Protein AF-X1PPW9-F1 (afdb_monomer)

Sequence (163 aa):
AEAIDIPLLQKETTWDGYEQEFKDAVKSLIPDGVTGMVFGDIYLQEHKDWVERVCRELGIEAIEPLWGQDPERVLLEFIDAGFEATIVSAKSELFDNKWMGQKLDREFLSHLKDNNIDLCGENGEYHTFVTNGPMFQKKIKITKSQPITRDDHWFLDTLEYSL

Organism: NCBI:txid412755

Solvent-accessible surface area (backbone atoms only — not comparable to full-atom values): 9442 Å² total; per-residue (Å²): 81,80,41,53,76,44,92,78,90,85,81,90,76,49,87,95,42,36,70,61,52,50,50,52,56,54,57,70,42,38,87,79,67,56,56,60,47,80,49,83,53,40,77,60,60,72,58,50,60,48,50,46,50,52,24,54,78,70,73,30,44,64,43,53,87,40,52,78,52,59,50,67,57,54,52,47,50,44,43,74,64,51,40,39,30,28,28,35,33,30,30,46,90,82,42,66,73,83,48,49,70,34,61,63,42,74,67,50,51,50,52,26,61,78,66,74,43,69,74,76,21,88,86,62,52,38,42,69,45,80,33,39,32,79,74,44,82,38,54,52,40,80,76,37,69,46,80,45,77,56,94,69,22,35,32,40,45,76,77,38,69,46,109

Structure (mmCIF, N/CA/C/O backbone):
data_AF-X1PPW9-F1
#
_entry.id   AF-X1PPW9-F1
#
loop_
_atom_site.group_PDB
_atom_site.id
_atom_site.type_symbol
_atom_site.label_atom_id
_atom_site.label_alt_id
_atom_site.label_comp_id
_atom_site.label_asym_id
_atom_site.lab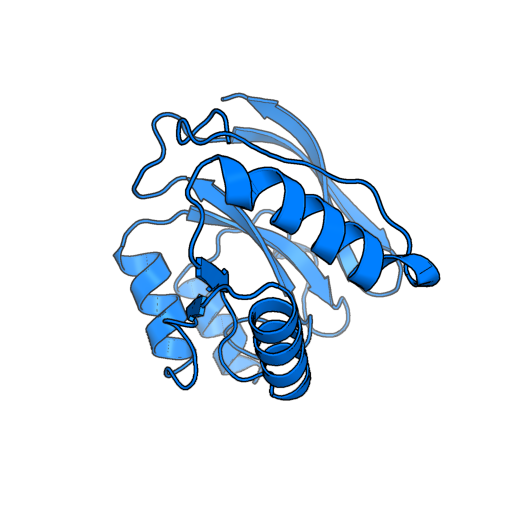el_entity_id
_atom_site.label_seq_id
_atom_site.pdbx_PDB_ins_code
_atom_site.Cartn_x
_atom_site.Cartn_y
_atom_site.Cartn_z
_atom_site.occupancy
_atom_site.B_iso_or_equiv
_atom_site.auth_seq_id
_atom_site.auth_comp_id
_atom_site.auth_asym_id
_atom_site.auth_atom_id
_atom_site.pdbx_PDB_model_num
ATOM 1 N N . ALA A 1 1 ? -7.153 10.670 0.049 1.00 93.81 1 ALA A N 1
ATOM 2 C CA . ALA A 1 1 ? -8.161 11.246 0.959 1.00 93.81 1 ALA A CA 1
ATOM 3 C C . ALA A 1 1 ? -9.120 12.152 0.197 1.00 93.81 1 ALA A C 1
ATOM 5 O O . ALA A 1 1 ? -10.200 11.681 -0.120 1.00 93.81 1 ALA A O 1
ATOM 6 N N . GLU A 1 2 ? -8.713 13.362 -0.222 1.00 96.12 2 GLU A N 1
ATOM 7 C CA . GLU A 1 2 ? -9.587 14.290 -0.976 1.00 96.12 2 GLU A CA 1
ATOM 8 C C . GLU A 1 2 ? -10.220 13.644 -2.220 1.00 96.12 2 GLU A C 1
ATOM 10 O O . GLU A 1 2 ? -11.424 13.733 -2.424 1.00 96.12 2 GLU A O 1
ATOM 15 N N . ALA A 1 3 ? -9.427 12.921 -3.018 1.00 97.06 3 ALA A N 1
ATOM 16 C CA . ALA A 1 3 ? -9.899 12.277 -4.244 1.00 97.06 3 ALA A CA 1
ATOM 17 C C . ALA A 1 3 ? -11.008 11.226 -4.041 1.00 97.06 3 ALA A C 1
ATOM 19 O O . ALA A 1 3 ? -11.697 10.911 -5.004 1.00 97.06 3 ALA A O 1
ATOM 20 N N . ILE A 1 4 ? -11.179 10.685 -2.831 1.00 96.62 4 ILE A N 1
ATOM 21 C CA . ILE A 1 4 ? -12.187 9.660 -2.500 1.00 96.62 4 ILE A CA 1
ATOM 22 C C . ILE A 1 4 ? -13.198 10.146 -1.451 1.00 96.62 4 ILE A C 1
ATOM 24 O O . ILE A 1 4 ? -14.046 9.370 -1.035 1.00 96.62 4 ILE A O 1
ATOM 28 N N . ASP A 1 5 ? -13.097 11.410 -1.024 1.00 96.25 5 ASP A N 1
ATOM 29 C CA . ASP A 1 5 ? -13.949 12.029 0.001 1.00 96.25 5 ASP A CA 1
ATOM 30 C C . ASP A 1 5 ? -14.011 11.253 1.334 1.00 96.25 5 ASP A C 1
ATOM 32 O O . ASP A 1 5 ? -15.061 11.098 1.953 1.00 96.25 5 ASP A O 1
ATOM 36 N N . ILE A 1 6 ? -12.859 10.741 1.785 1.00 95.31 6 ILE A N 1
ATOM 37 C CA . ILE A 1 6 ? -12.723 10.065 3.086 1.00 95.31 6 ILE A CA 1
ATOM 38 C C . ILE A 1 6 ? -11.767 10.871 3.981 1.00 95.31 6 ILE A C 1
ATOM 40 O O . ILE A 1 6 ? -10.672 11.223 3.515 1.00 95.31 6 ILE A O 1
ATOM 44 N N . PRO A 1 7 ? -12.139 11.152 5.250 1.00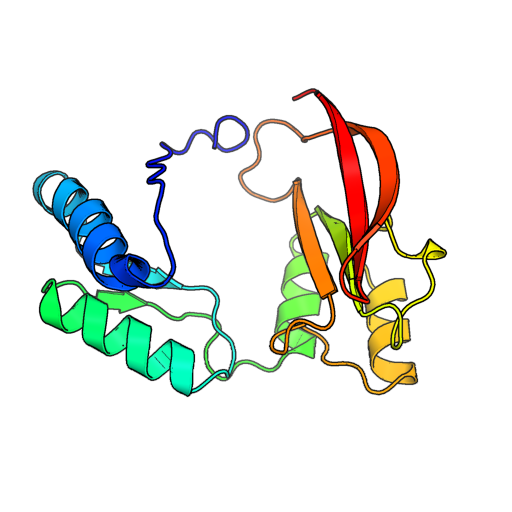 95.31 7 PRO A N 1
ATOM 45 C CA . PRO A 1 7 ? -11.269 11.822 6.212 1.00 95.31 7 PRO A CA 1
ATOM 46 C C . PRO A 1 7 ? -9.918 11.120 6.378 1.00 95.31 7 PRO A C 1
ATOM 48 O O . PRO A 1 7 ? -9.836 9.894 6.402 1.00 95.31 7 PRO A O 1
ATOM 51 N N . LEU A 1 8 ? -8.854 11.911 6.525 1.00 95.81 8 LEU A N 1
ATOM 52 C CA . LEU A 1 8 ? -7.505 11.415 6.784 1.00 95.81 8 LEU A CA 1
ATOM 53 C C . LEU A 1 8 ? -7.070 11.814 8.188 1.00 95.81 8 LEU A C 1
ATOM 55 O O . LEU A 1 8 ? -6.935 13.002 8.479 1.00 95.81 8 LEU A O 1
ATOM 59 N N . LEU A 1 9 ? -6.785 10.818 9.022 1.00 95.38 9 LEU A N 1
ATOM 60 C CA . LEU A 1 9 ? -5.992 11.003 10.228 1.00 95.38 9 LEU A CA 1
ATOM 61 C C . LEU A 1 9 ? -4.542 10.650 9.895 1.00 95.38 9 LEU A C 1
ATOM 63 O O . LEU A 1 9 ? -4.245 9.507 9.559 1.00 95.38 9 LEU A O 1
ATOM 67 N N . GLN A 1 10 ? -3.646 11.631 9.981 1.00 95.31 10 GLN A N 1
ATOM 68 C CA . GLN A 1 10 ? -2.215 11.416 9.794 1.00 95.31 10 GLN A CA 1
ATOM 69 C C . GLN A 1 10 ? -1.482 11.657 11.109 1.00 95.31 10 GLN A C 1
ATOM 71 O O . GLN A 1 10 ? -1.728 12.646 11.801 1.00 95.31 10 GLN A O 1
ATOM 76 N N . LYS A 1 11 ? -0.572 10.742 11.440 1.00 92.69 11 LYS A N 1
ATOM 77 C CA . LYS A 1 11 ? 0.218 10.778 12.662 1.00 92.69 11 LYS A CA 1
ATOM 78 C C . LYS A 1 11 ? 1.681 10.515 12.323 1.00 92.69 11 LYS A C 1
ATOM 80 O O . LYS A 1 11 ? 2.007 9.488 11.736 1.00 92.69 11 LYS A O 1
ATOM 85 N N . GLU A 1 12 ? 2.547 11.457 12.672 1.00 93.06 12 GLU A N 1
ATOM 86 C CA . GLU A 1 12 ? 3.996 11.282 12.561 1.00 93.06 12 GLU A CA 1
ATOM 87 C C . GLU A 1 12 ? 4.505 10.387 13.693 1.00 93.06 12 GLU A C 1
ATOM 89 O O . GLU A 1 12 ? 4.006 10.452 14.818 1.00 93.06 12 GLU A O 1
ATOM 94 N N . THR A 1 13 ? 5.494 9.544 13.396 1.00 94.38 13 THR A N 1
ATOM 95 C CA . THR A 1 13 ? 6.063 8.602 14.362 1.00 94.38 13 THR A CA 1
ATOM 96 C C . THR A 1 13 ? 7.516 8.257 14.022 1.00 94.38 13 THR A C 1
ATOM 98 O O . THR A 1 13 ? 8.026 8.619 12.961 1.00 94.38 13 THR A O 1
ATOM 101 N N . THR A 1 14 ? 8.191 7.570 14.938 1.00 93.25 14 THR A N 1
ATOM 102 C CA . THR A 1 14 ? 9.547 7.027 14.789 1.00 93.25 14 THR A CA 1
ATOM 103 C C . THR A 1 14 ? 9.520 5.517 15.008 1.00 93.25 14 THR A C 1
ATOM 105 O O . THR A 1 14 ? 8.540 4.981 15.518 1.00 93.25 14 THR A O 1
ATOM 108 N N . TRP A 1 15 ? 10.605 4.816 14.674 1.00 89.25 15 TRP A N 1
ATOM 109 C CA . TRP A 1 15 ? 10.689 3.368 14.896 1.00 89.25 15 TRP A CA 1
ATOM 110 C C . TRP A 1 15 ? 10.475 2.969 16.361 1.00 89.25 15 TRP A C 1
ATOM 112 O O . TRP A 1 15 ? 9.696 2.062 16.635 1.00 89.25 15 TRP A O 1
ATOM 122 N N . ASP A 1 16 ? 11.085 3.696 17.300 1.00 91.56 16 ASP A N 1
ATOM 123 C CA . ASP A 1 16 ? 10.967 3.402 18.734 1.00 91.56 16 ASP A CA 1
ATOM 124 C C . ASP A 1 16 ? 9.557 3.680 19.291 1.00 91.56 16 ASP A C 1
ATOM 126 O O . ASP A 1 16 ? 9.155 3.089 20.292 1.00 91.56 16 ASP A O 1
ATOM 130 N N . GLY A 1 17 ? 8.801 4.584 18.655 1.00 92.62 17 GLY A N 1
ATOM 131 C CA . GLY A 1 17 ? 7.461 5.002 19.082 1.00 92.62 17 GLY A CA 1
ATOM 132 C C . GLY A 1 17 ? 6.310 4.418 18.261 1.00 92.62 17 GLY A C 1
ATOM 133 O O . GLY A 1 17 ? 5.152 4.657 18.606 1.00 92.62 17 GLY A O 1
ATOM 134 N N . TYR A 1 18 ? 6.600 3.664 17.194 1.00 94.88 18 TYR A N 1
ATOM 135 C CA . TYR A 1 18 ? 5.634 3.307 16.150 1.00 94.88 18 TYR A CA 1
ATOM 136 C C . TYR A 1 18 ? 4.335 2.726 16.708 1.00 94.88 18 TYR A C 1
ATOM 138 O O . TYR A 1 18 ? 3.262 3.285 16.490 1.00 94.88 18 TYR A O 1
ATOM 146 N N . GLU A 1 19 ? 4.428 1.641 17.478 1.00 96.12 19 GLU A N 1
ATOM 147 C CA . GLU A 1 19 ? 3.245 0.941 17.982 1.00 96.12 19 GLU A CA 1
ATOM 148 C C . GLU A 1 19 ? 2.424 1.793 18.958 1.00 96.12 19 GLU A C 1
ATOM 150 O O . GLU A 1 19 ? 1.193 1.743 18.937 1.00 96.12 19 GLU A O 1
ATOM 155 N N . GLN A 1 20 ? 3.082 2.581 19.810 1.00 95.88 20 GLN A N 1
ATOM 156 C CA . GLN A 1 20 ? 2.388 3.425 20.779 1.00 95.88 20 GLN A CA 1
ATOM 157 C C . GLN A 1 20 ? 1.636 4.560 20.073 1.00 95.88 20 GLN A C 1
ATOM 159 O O . GLN A 1 20 ? 0.445 4.744 20.315 1.00 95.88 20 GLN A O 1
ATOM 164 N N . GLU A 1 21 ? 2.293 5.262 19.147 1.00 96.62 21 GLU A N 1
ATOM 165 C CA . GLU A 1 21 ? 1.660 6.336 18.374 1.00 96.62 21 GLU A CA 1
ATOM 166 C C . GLU A 1 21 ? 0.551 5.800 17.457 1.00 96.62 21 GLU A C 1
ATOM 168 O O . GLU A 1 21 ? -0.490 6.444 17.311 1.00 96.62 21 GLU A O 1
ATOM 173 N N . PHE A 1 22 ? 0.726 4.600 16.890 1.00 96.50 22 PHE A N 1
ATOM 174 C CA . PHE A 1 22 ? -0.309 3.908 16.122 1.00 96.50 22 PHE A CA 1
ATOM 175 C C . PHE A 1 22 ? -1.545 3.631 16.985 1.00 96.50 22 PHE A C 1
ATOM 177 O O . PHE A 1 22 ? -2.664 3.992 16.615 1.00 96.50 22 PHE A O 1
ATOM 184 N N . LYS A 1 23 ? -1.353 3.053 18.179 1.00 96.94 23 LYS A N 1
ATOM 185 C CA . LYS A 1 23 ? -2.445 2.811 19.131 1.00 96.94 23 LYS A CA 1
ATOM 186 C C . LYS A 1 23 ? -3.148 4.099 19.521 1.00 96.94 23 LYS A C 1
ATOM 188 O O . LYS A 1 23 ? -4.372 4.110 19.592 1.00 96.94 23 LYS A O 1
ATOM 193 N N . ASP A 1 24 ? -2.409 5.169 19.778 1.00 96.75 24 ASP A N 1
ATOM 194 C CA . ASP A 1 24 ? -3.000 6.436 20.200 1.00 96.75 24 ASP A CA 1
ATOM 195 C C . ASP A 1 24 ? -3.785 7.113 19.068 1.00 96.75 24 ASP A C 1
ATOM 197 O O . ASP A 1 24 ? -4.864 7.658 19.319 1.00 96.75 24 ASP A O 1
ATOM 201 N N . ALA A 1 25 ? -3.326 6.996 17.817 1.00 96.69 25 ALA A N 1
ATOM 202 C CA . ALA A 1 25 ? -4.089 7.428 16.650 1.00 96.69 25 ALA A CA 1
ATOM 203 C C . ALA A 1 25 ? -5.417 6.662 16.537 1.00 96.69 25 ALA A C 1
ATOM 205 O O . ALA A 1 25 ? -6.477 7.279 16.440 1.00 96.69 25 ALA A O 1
ATOM 206 N N . VAL A 1 26 ? -5.393 5.332 16.640 1.00 96.50 26 VAL A N 1
ATOM 207 C CA . VAL A 1 26 ? -6.612 4.512 16.545 1.00 96.50 26 VAL A CA 1
ATOM 208 C C . VAL A 1 26 ? -7.554 4.763 17.726 1.00 96.50 26 VAL A C 1
ATOM 210 O O . VAL A 1 26 ? -8.753 4.942 17.523 1.00 96.50 26 VAL A O 1
ATOM 213 N N . LYS A 1 27 ? -7.032 4.871 18.957 1.00 96.75 27 LYS A N 1
ATOM 214 C CA . LYS A 1 27 ? -7.831 5.222 20.148 1.00 96.75 27 LYS A CA 1
ATOM 215 C C . LYS A 1 27 ? -8.579 6.534 19.979 1.00 96.75 27 LYS A C 1
ATOM 217 O O . LYS A 1 27 ? -9.691 6.644 20.488 1.00 96.75 27 LYS A O 1
ATOM 222 N N . SER A 1 28 ? -7.993 7.512 19.285 1.00 96.75 28 SER A N 1
ATOM 223 C CA . SER A 1 28 ? -8.652 8.801 19.059 1.00 96.75 28 SER A CA 1
ATOM 224 C C . SER A 1 28 ? -9.921 8.692 18.204 1.00 96.75 28 SER A C 1
ATOM 226 O O . SER A 1 28 ? -10.790 9.546 18.331 1.00 96.75 28 SER A O 1
ATOM 228 N N . LEU A 1 29 ? -10.060 7.621 17.410 1.00 96.62 29 LEU A N 1
ATOM 229 C CA . LEU A 1 29 ? -11.204 7.365 16.528 1.00 96.62 29 LEU A CA 1
ATOM 230 C C . LEU A 1 29 ? -12.297 6.490 17.166 1.00 96.62 29 LEU A C 1
ATOM 232 O O . LEU A 1 29 ? -13.425 6.452 16.680 1.00 96.62 29 LEU A O 1
ATOM 236 N N . ILE A 1 30 ? -12.000 5.779 18.259 1.00 96.75 30 ILE A N 1
ATOM 237 C CA . ILE A 1 30 ? -12.977 4.908 18.942 1.00 96.75 30 ILE A CA 1
ATOM 238 C C . ILE A 1 30 ? -14.218 5.689 19.430 1.00 96.75 30 ILE A C 1
ATOM 240 O O . ILE A 1 30 ? -15.330 5.194 19.235 1.00 96.75 30 ILE A O 1
ATOM 244 N N . PRO A 1 31 ? -14.098 6.905 20.013 1.00 97.06 31 PRO A N 1
ATOM 245 C CA . PRO A 1 31 ? -15.262 7.714 20.387 1.00 97.06 31 PRO A CA 1
ATOM 246 C C . PRO A 1 31 ? -16.191 8.070 19.218 1.00 97.06 31 PRO A C 1
ATOM 248 O O . PRO A 1 31 ? -17.380 8.286 19.449 1.00 97.06 31 PRO A O 1
ATOM 251 N N . ASP A 1 32 ? -15.679 8.071 17.983 1.00 94.94 32 ASP A N 1
ATOM 252 C CA . ASP A 1 32 ? -16.453 8.329 16.761 1.00 94.94 32 ASP A CA 1
ATOM 253 C C . ASP A 1 32 ? -17.182 7.071 16.243 1.00 94.94 32 ASP A C 1
ATOM 255 O O . ASP A 1 32 ? -17.804 7.088 15.181 1.00 94.94 32 ASP A O 1
ATOM 259 N N . GLY A 1 33 ? -17.143 5.969 17.003 1.00 96.50 33 GLY A N 1
ATOM 260 C CA . GLY A 1 33 ? -17.852 4.726 16.698 1.00 96.50 33 GLY A CA 1
ATOM 261 C C . GLY A 1 33 ? -17.042 3.714 15.888 1.00 96.50 33 GLY A C 1
ATOM 262 O O . GLY A 1 33 ? -17.616 2.743 15.391 1.00 96.50 33 GLY A O 1
ATOM 263 N N . VAL A 1 34 ? -15.724 3.901 15.754 1.00 96.69 34 VAL A N 1
ATOM 264 C CA . VAL A 1 34 ? -14.847 2.904 15.124 1.00 96.69 34 VAL A CA 1
ATOM 265 C C . VAL A 1 34 ? -14.799 1.636 15.976 1.00 96.69 34 VAL A C 1
ATOM 267 O O . VAL A 1 34 ? -14.438 1.667 17.150 1.00 96.69 34 VAL A O 1
ATOM 270 N N . THR A 1 35 ? -15.163 0.510 15.362 1.00 97.69 35 THR A N 1
ATOM 271 C CA . THR A 1 35 ? -15.242 -0.817 16.006 1.00 97.69 35 THR A CA 1
ATOM 272 C C . THR A 1 35 ? -14.302 -1.846 15.387 1.00 97.69 35 THR A C 1
ATOM 274 O O . THR A 1 35 ? -14.102 -2.913 15.962 1.00 97.69 35 THR A O 1
ATOM 277 N N . GLY A 1 36 ? -13.685 -1.523 14.253 1.00 97.81 36 GLY A N 1
ATOM 278 C CA . GLY A 1 36 ? -12.749 -2.394 13.562 1.00 97.81 36 GLY A CA 1
ATOM 279 C C . GLY A 1 36 ? -11.868 -1.623 12.590 1.00 97.81 36 GLY A C 1
ATOM 280 O O . GLY A 1 36 ? -12.154 -0.473 12.249 1.00 97.81 36 GLY A O 1
ATOM 281 N N . MET A 1 37 ? -10.790 -2.265 12.159 1.00 97.94 37 MET A N 1
ATOM 282 C CA . MET A 1 37 ? -9.809 -1.722 11.228 1.00 97.94 37 MET A CA 1
ATOM 283 C C . MET A 1 37 ? -9.526 -2.740 10.130 1.00 97.94 37 MET A C 1
ATOM 285 O O . MET A 1 37 ? -9.332 -3.922 10.410 1.00 97.94 37 MET A O 1
ATOM 289 N N . VAL A 1 38 ? -9.528 -2.266 8.885 1.00 98.25 38 VAL A N 1
ATOM 290 C CA . VAL A 1 38 ? -9.276 -3.094 7.704 1.00 98.25 38 VAL A CA 1
ATOM 291 C C . VAL A 1 38 ? -7.803 -2.996 7.323 1.00 98.25 38 VAL A C 1
ATOM 293 O O . VAL A 1 38 ? -7.291 -1.887 7.167 1.00 98.25 38 VAL A O 1
ATOM 296 N N . PHE A 1 39 ? -7.150 -4.140 7.141 1.00 97.94 39 PHE A N 1
ATOM 297 C CA . PHE A 1 39 ? -5.752 -4.241 6.721 1.00 97.94 39 PHE A CA 1
ATOM 298 C C . PHE A 1 39 ? -5.629 -4.945 5.368 1.00 97.94 39 PHE A C 1
ATOM 300 O O . PHE A 1 39 ? -6.504 -5.715 4.971 1.00 97.94 39 PHE A O 1
ATOM 307 N N . GLY A 1 40 ? -4.553 -4.641 4.644 1.00 96.25 40 GLY A N 1
ATOM 308 C CA . GLY A 1 40 ? -4.305 -5.136 3.288 1.00 96.25 40 GLY A CA 1
ATOM 309 C C . GLY A 1 40 ? -3.393 -6.360 3.204 1.00 96.25 40 GLY A C 1
ATOM 310 O O . GLY A 1 40 ? -3.021 -6.724 2.096 1.00 96.25 40 GLY A O 1
ATOM 311 N N . ASP A 1 41 ? -3.019 -6.957 4.336 1.00 96.25 41 ASP A N 1
ATOM 312 C CA . ASP A 1 41 ? -2.080 -8.080 4.403 1.00 96.25 41 ASP A CA 1
ATOM 313 C C . ASP A 1 41 ? -2.574 -9.325 3.667 1.00 96.25 41 ASP A C 1
ATOM 315 O O . ASP A 1 41 ? -3.749 -9.698 3.775 1.00 96.25 41 ASP A O 1
ATOM 319 N N . ILE A 1 42 ? -1.659 -10.004 2.968 1.00 97.38 42 ILE A N 1
ATOM 320 C CA . ILE A 1 42 ? -1.986 -11.218 2.212 1.00 97.38 42 ILE A CA 1
ATOM 321 C C . ILE A 1 42 ? -1.438 -12.467 2.913 1.00 97.38 42 ILE A C 1
ATOM 323 O O . ILE A 1 42 ? -2.188 -13.427 3.109 1.00 97.38 42 ILE A O 1
ATOM 327 N N . TYR A 1 43 ? -0.155 -12.482 3.306 1.00 96.31 43 TYR A N 1
ATOM 328 C CA . TYR A 1 43 ? 0.457 -13.670 3.941 1.00 96.31 43 TYR A CA 1
ATOM 329 C C . TYR A 1 43 ? 1.640 -13.418 4.893 1.00 96.31 43 TYR A C 1
ATOM 331 O O . TYR A 1 43 ? 2.256 -14.380 5.364 1.00 96.31 43 TYR A O 1
ATOM 339 N N . LEU A 1 44 ? 1.977 -12.171 5.230 1.00 95.38 44 LEU A N 1
ATOM 340 C CA . LEU A 1 44 ? 3.051 -11.888 6.192 1.00 95.38 44 LEU A CA 1
ATOM 341 C C . LEU A 1 44 ? 2.607 -12.152 7.638 1.00 95.38 44 LEU A C 1
ATOM 343 O O . LEU A 1 44 ? 1.999 -11.302 8.288 1.00 95.38 44 LEU A O 1
ATOM 347 N N . GLN A 1 45 ? 2.932 -13.338 8.165 1.00 95.94 45 GLN A N 1
ATOM 348 C CA . GLN A 1 45 ? 2.454 -13.782 9.484 1.00 95.94 45 GLN A CA 1
ATOM 349 C C . GLN A 1 45 ? 2.876 -12.854 10.628 1.00 95.94 45 GLN A C 1
ATOM 351 O O . GLN A 1 45 ? 2.082 -12.588 11.524 1.00 95.94 45 GLN A O 1
ATOM 356 N N . GLU A 1 46 ? 4.100 -12.325 10.586 1.00 95.50 46 GLU A N 1
ATOM 357 C CA . GLU A 1 46 ? 4.593 -11.415 11.625 1.00 95.50 46 GLU A CA 1
ATOM 358 C C . GLU A 1 46 ? 3.762 -10.126 11.698 1.00 95.50 46 GLU A C 1
ATOM 360 O O . GLU A 1 46 ? 3.471 -9.642 12.794 1.00 95.50 46 GLU A O 1
ATOM 365 N N . HIS A 1 47 ? 3.337 -9.592 10.546 1.00 95.25 47 HIS A N 1
ATOM 366 C CA . HIS A 1 47 ? 2.499 -8.397 10.511 1.00 95.25 47 HIS A CA 1
ATOM 367 C C . HIS A 1 47 ? 1.063 -8.714 10.941 1.00 95.25 47 HIS A C 1
ATOM 369 O O . HIS A 1 47 ? 0.514 -7.974 11.757 1.00 95.25 47 HIS A O 1
ATOM 375 N N . LYS A 1 48 ? 0.503 -9.860 10.525 1.00 96.88 48 LYS A N 1
ATOM 376 C CA . LYS A 1 48 ? -0.795 -10.352 11.021 1.00 96.88 48 LYS A CA 1
ATOM 377 C C . LYS A 1 48 ? -0.847 -10.454 12.543 1.00 96.88 48 LYS A C 1
ATOM 379 O O . LYS A 1 48 ? -1.729 -9.886 13.187 1.00 96.88 48 LYS A O 1
ATOM 384 N N . ASP A 1 49 ? 0.122 -11.147 13.133 1.00 98.12 49 ASP A N 1
ATOM 385 C CA . ASP A 1 49 ? 0.187 -11.339 14.582 1.00 98.12 49 ASP A CA 1
ATOM 386 C C . ASP A 1 49 ? 0.273 -9.989 15.314 1.00 98.12 49 ASP A C 1
ATOM 388 O O . ASP A 1 49 ? -0.300 -9.807 16.396 1.00 98.12 49 ASP A O 1
ATOM 392 N N . TRP A 1 50 ? 0.977 -9.024 14.713 1.00 97.75 50 TRP A N 1
ATOM 393 C CA . TRP A 1 50 ? 1.076 -7.663 15.219 1.00 97.75 50 TRP A CA 1
ATOM 394 C C . TRP A 1 50 ? -0.266 -6.918 15.145 1.00 97.75 50 TRP A C 1
ATOM 396 O O . TRP A 1 50 ? -0.721 -6.426 16.184 1.00 97.75 50 TRP A O 1
ATOM 406 N N . VAL A 1 51 ? -0.932 -6.874 13.983 1.00 97.56 51 VAL A N 1
ATOM 407 C CA . VAL A 1 51 ? -2.208 -6.151 13.814 1.00 97.56 51 VAL A CA 1
ATOM 408 C C . VAL A 1 51 ? -3.318 -6.743 14.681 1.00 97.56 51 VAL A C 1
ATOM 410 O O . VAL A 1 51 ? -4.024 -5.999 15.367 1.00 97.56 51 VAL A O 1
ATOM 413 N N . GLU A 1 52 ? -3.428 -8.073 14.755 1.00 98.25 52 GLU A N 1
ATOM 414 C CA . GLU A 1 52 ? -4.432 -8.751 15.580 1.00 98.25 52 GLU A CA 1
ATOM 415 C C . GLU A 1 52 ? -4.218 -8.471 17.070 1.00 98.25 52 GLU A C 1
ATOM 417 O O . GLU A 1 52 ? -5.169 -8.223 17.820 1.00 98.25 52 GLU A O 1
ATOM 422 N N . ARG A 1 53 ? -2.959 -8.486 17.524 1.00 98.50 53 ARG A N 1
ATOM 423 C CA . ARG A 1 53 ? -2.622 -8.153 18.909 1.00 98.50 53 ARG A CA 1
ATOM 424 C C . ARG A 1 53 ? -2.957 -6.699 19.224 1.00 98.50 53 ARG A C 1
ATOM 426 O O . ARG A 1 53 ? -3.581 -6.450 20.255 1.00 98.50 53 ARG A O 1
ATOM 433 N N . VAL A 1 54 ? -2.569 -5.761 18.362 1.00 98.12 54 VAL A N 1
ATOM 434 C CA . VAL A 1 54 ? -2.830 -4.330 18.563 1.00 98.12 54 VAL A CA 1
ATOM 435 C C . VAL A 1 54 ? -4.332 -4.050 18.599 1.00 98.12 54 VAL A C 1
ATOM 437 O O . VAL A 1 54 ? -4.799 -3.422 19.549 1.00 98.12 54 VAL A O 1
ATOM 440 N N . CYS A 1 55 ? -5.110 -4.563 17.643 1.00 98.25 55 CYS A N 1
ATOM 441 C CA . CYS A 1 55 ? -6.566 -4.405 17.636 1.00 98.25 55 CYS A CA 1
ATOM 442 C C . CYS A 1 55 ? -7.220 -4.996 18.892 1.00 98.25 55 CYS A C 1
ATOM 444 O O . CYS A 1 55 ? -8.043 -4.335 19.529 1.00 98.25 55 CYS A O 1
ATOM 446 N N . ARG A 1 56 ? -6.791 -6.192 19.322 1.00 98.25 56 ARG A N 1
ATOM 447 C CA . ARG A 1 56 ? -7.275 -6.824 20.559 1.00 98.25 56 ARG A CA 1
ATOM 448 C C . ARG A 1 56 ? -7.002 -5.972 21.797 1.00 98.25 56 ARG A C 1
ATOM 450 O O . ARG A 1 56 ? -7.877 -5.848 22.649 1.00 98.25 56 ARG A O 1
ATOM 457 N N . GLU A 1 57 ? -5.812 -5.387 21.913 1.00 98.25 57 GLU A N 1
ATOM 458 C CA . GLU A 1 57 ? -5.459 -4.495 23.027 1.00 98.25 57 GLU A CA 1
ATOM 459 C C . GLU A 1 57 ? -6.276 -3.191 23.029 1.00 98.25 57 GLU A C 1
ATOM 461 O O . GLU A 1 57 ? -6.500 -2.601 24.086 1.00 98.25 57 GLU A O 1
ATOM 466 N N . LEU A 1 58 ? -6.738 -2.754 21.857 1.00 98.00 58 LEU A N 1
ATOM 467 C CA . LEU A 1 58 ? -7.594 -1.581 21.675 1.00 98.00 58 LEU A CA 1
ATOM 468 C C . LEU A 1 58 ? -9.092 -1.883 21.819 1.00 98.00 58 LEU A C 1
ATOM 470 O O . LEU A 1 58 ? -9.889 -0.951 21.910 1.00 98.00 58 LEU A O 1
ATOM 474 N N . GLY A 1 59 ? -9.477 -3.160 21.861 1.00 97.94 59 GLY A N 1
ATOM 475 C CA . GLY A 1 59 ? -10.875 -3.582 21.932 1.00 97.94 59 GLY A CA 1
ATOM 476 C C . GLY A 1 59 ? -11.647 -3.406 20.621 1.00 97.94 59 GLY A C 1
ATOM 477 O O . GLY A 1 59 ? -12.863 -3.239 20.667 1.00 97.94 59 GLY A O 1
ATOM 478 N N . ILE A 1 60 ? -10.957 -3.436 19.476 1.00 98.31 60 ILE A N 1
ATOM 479 C CA . ILE A 1 60 ? -11.554 -3.368 18.133 1.00 98.31 60 ILE A CA 1
ATOM 480 C C . ILE A 1 60 ? -11.234 -4.630 17.321 1.00 98.31 60 ILE A C 1
ATOM 482 O O . ILE A 1 60 ? -10.325 -5.390 17.656 1.00 98.31 60 ILE A O 1
ATOM 486 N N . GLU A 1 61 ? -11.977 -4.857 16.243 1.00 98.38 61 GLU A N 1
ATOM 487 C CA . GLU A 1 61 ? -11.773 -5.982 15.326 1.00 98.38 61 GLU A CA 1
ATOM 488 C C . GLU A 1 61 ? -10.640 -5.709 14.317 1.00 98.38 61 GLU A C 1
ATOM 490 O O . GLU A 1 61 ? -10.542 -4.615 13.759 1.00 98.38 61 GLU A O 1
ATOM 495 N N . ALA A 1 62 ? -9.789 -6.705 14.059 1.00 98.38 62 ALA A N 1
ATOM 496 C CA . ALA A 1 62 ? -8.895 -6.712 12.900 1.00 98.38 62 ALA A CA 1
ATOM 497 C C . ALA A 1 62 ? -9.599 -7.427 11.738 1.00 98.38 62 ALA A C 1
ATOM 499 O O . ALA A 1 62 ? -10.015 -8.575 11.883 1.00 98.38 62 ALA A O 1
ATOM 500 N N . ILE A 1 63 ? -9.759 -6.738 10.608 1.00 98.62 63 ILE A N 1
ATOM 501 C CA . ILE A 1 63 ? -10.456 -7.243 9.421 1.00 98.62 63 ILE A CA 1
ATOM 502 C C . ILE A 1 63 ? -9.434 -7.359 8.288 1.00 98.62 63 ILE A C 1
ATOM 504 O O . ILE A 1 63 ? -8.960 -6.355 7.763 1.00 98.62 63 ILE A O 1
ATOM 508 N N . GLU A 1 64 ? -9.104 -8.583 7.890 1.00 97.75 64 GLU A N 1
ATOM 509 C CA . GLU A 1 64 ? -8.056 -8.864 6.898 1.00 97.75 64 GLU A CA 1
ATOM 510 C C . GLU A 1 64 ? -8.653 -9.615 5.693 1.00 97.75 64 GLU A C 1
ATOM 512 O O . GLU A 1 64 ? -8.543 -10.838 5.594 1.00 97.75 64 GLU A O 1
ATOM 517 N N . PRO A 1 65 ? -9.348 -8.916 4.774 1.00 98.00 65 PRO A N 1
ATOM 518 C CA . PRO A 1 65 ? -10.101 -9.549 3.689 1.00 98.00 65 PRO A CA 1
ATOM 519 C C . PRO A 1 65 ? -9.218 -10.257 2.652 1.00 98.00 65 PRO A C 1
ATOM 521 O O . PRO A 1 65 ? -9.708 -11.136 1.943 1.00 98.00 65 PRO A O 1
ATOM 524 N N . LEU A 1 66 ? -7.941 -9.875 2.549 1.00 98.00 66 LEU A N 1
ATOM 525 C CA . LEU A 1 66 ? -6.988 -10.450 1.596 1.00 98.00 66 LEU A CA 1
ATOM 526 C C . LEU A 1 66 ? -6.176 -11.611 2.183 1.00 98.00 66 LEU A C 1
ATOM 528 O O . LEU A 1 66 ? -5.490 -12.308 1.434 1.00 98.00 66 LEU A O 1
ATOM 532 N N . TRP A 1 67 ? -6.289 -11.868 3.488 1.00 98.06 67 TRP A N 1
ATOM 533 C CA . TRP A 1 67 ? -5.471 -12.873 4.150 1.00 98.06 67 TRP A CA 1
ATOM 534 C C . TRP A 1 67 ? -5.698 -14.275 3.574 1.00 98.06 67 TRP A C 1
ATOM 536 O O . TRP A 1 67 ? -6.828 -14.770 3.502 1.00 98.06 67 TRP A O 1
ATOM 546 N N . GLY A 1 68 ? -4.609 -14.933 3.180 1.00 97.50 68 GLY A N 1
ATOM 547 C CA . GLY A 1 68 ? -4.621 -16.274 2.599 1.00 97.50 68 GLY A CA 1
ATOM 548 C C . GLY A 1 68 ? -5.220 -16.357 1.192 1.00 97.50 68 GLY A C 1
ATOM 549 O O . GLY A 1 68 ? -5.456 -17.467 0.708 1.00 97.50 68 GLY A O 1
ATOM 550 N N . GLN A 1 69 ? -5.489 -15.225 0.534 1.00 98.12 69 GLN A N 1
ATOM 551 C CA . GLN A 1 69 ? -5.877 -15.213 -0.874 1.00 98.12 69 GLN A CA 1
ATOM 552 C C . GLN A 1 69 ? -4.678 -15.523 -1.779 1.00 98.12 69 GLN A C 1
ATOM 554 O O . GLN A 1 69 ? -3.521 -15.315 -1.422 1.00 98.12 69 GLN A O 1
ATOM 559 N N . ASP A 1 70 ? -4.975 -16.018 -2.981 1.00 98.12 70 ASP A N 1
ATOM 560 C CA . ASP A 1 70 ? -3.965 -16.230 -4.015 1.00 98.12 70 ASP A CA 1
ATOM 561 C C . ASP A 1 70 ? -3.434 -14.874 -4.535 1.00 98.12 70 ASP A C 1
ATOM 563 O O . ASP A 1 70 ? -4.242 -14.056 -4.987 1.00 98.12 70 ASP A O 1
ATOM 567 N N . PRO A 1 71 ? -2.112 -14.609 -4.504 1.00 97.44 71 PRO A N 1
ATOM 568 C CA . PRO A 1 71 ? -1.562 -13.295 -4.858 1.00 97.44 71 PRO A CA 1
ATOM 569 C C . PRO A 1 71 ? -1.829 -12.890 -6.311 1.00 97.44 71 PRO A C 1
ATOM 571 O O . PRO A 1 71 ? -2.133 -11.731 -6.597 1.00 97.44 71 PRO A O 1
ATOM 574 N N . GLU A 1 72 ? -1.773 -13.847 -7.244 1.00 98.00 72 GLU A N 1
ATOM 575 C CA . GLU A 1 72 ? -2.089 -13.573 -8.648 1.00 98.00 72 GLU A CA 1
ATOM 576 C C . GLU A 1 72 ? -3.550 -13.147 -8.799 1.00 98.00 72 GLU A C 1
ATOM 578 O O . GLU A 1 72 ? -3.847 -12.162 -9.479 1.00 98.00 72 GLU A O 1
ATOM 583 N N . ARG A 1 73 ? -4.466 -13.854 -8.132 1.00 98.25 73 ARG A N 1
ATOM 584 C CA . ARG A 1 73 ? -5.883 -13.503 -8.113 1.00 98.25 73 ARG A CA 1
ATOM 585 C C . ARG A 1 73 ? -6.122 -12.117 -7.520 1.00 98.25 73 ARG A C 1
ATOM 587 O O . ARG A 1 73 ? -6.877 -11.357 -8.118 1.00 98.25 73 ARG A O 1
ATOM 594 N N . VAL A 1 74 ? -5.491 -11.778 -6.395 1.00 98.31 74 VAL A N 1
ATOM 595 C CA . VAL A 1 74 ? -5.622 -10.450 -5.765 1.00 98.31 74 VAL A CA 1
ATOM 596 C C . VAL A 1 74 ? -5.207 -9.350 -6.742 1.00 98.31 74 VAL A C 1
ATOM 598 O O . VAL A 1 74 ? -5.951 -8.389 -6.953 1.00 98.31 74 VAL A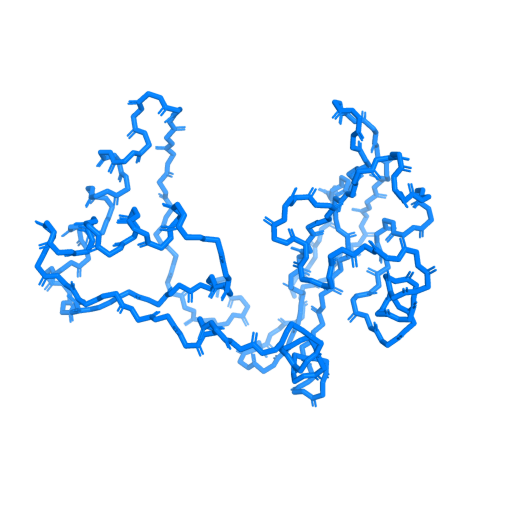 O 1
ATOM 601 N N . LEU A 1 75 ? -4.053 -9.510 -7.394 1.00 98.00 75 LEU A N 1
ATOM 602 C CA . LEU A 1 75 ? -3.553 -8.524 -8.347 1.00 98.00 75 LEU A CA 1
ATOM 603 C C . LEU A 1 75 ? -4.451 -8.406 -9.589 1.00 98.00 75 LEU A C 1
ATOM 605 O O . LEU A 1 75 ? -4.722 -7.303 -10.064 1.00 98.00 75 LEU A O 1
ATOM 609 N N . LEU A 1 76 ? -4.941 -9.532 -10.114 1.00 98.44 76 LEU A N 1
ATOM 610 C CA . LEU A 1 76 ? -5.862 -9.537 -11.251 1.00 98.44 76 LEU A CA 1
ATOM 611 C C . LEU A 1 76 ? -7.208 -8.898 -10.901 1.00 98.44 76 LEU A C 1
ATOM 613 O O . LEU A 1 76 ? -7.707 -8.109 -11.695 1.00 98.44 76 LEU A O 1
ATOM 617 N N . GLU A 1 77 ? -7.771 -9.177 -9.722 1.00 98.12 77 GLU A N 1
ATOM 618 C CA . GLU A 1 77 ? -9.009 -8.541 -9.257 1.00 98.12 77 GLU A CA 1
ATOM 619 C C . GLU A 1 77 ? -8.835 -7.023 -9.101 1.00 98.12 77 GLU A C 1
ATOM 621 O O . GLU A 1 77 ? -9.724 -6.272 -9.497 1.00 98.12 77 GLU A O 1
ATOM 626 N N . PHE A 1 78 ? -7.679 -6.550 -8.618 1.00 98.19 78 PHE A N 1
ATOM 627 C CA . PHE A 1 78 ? -7.347 -5.120 -8.576 1.00 98.19 78 PHE A CA 1
ATOM 628 C C . PHE A 1 78 ? -7.372 -4.482 -9.977 1.00 98.19 78 PHE A C 1
ATOM 630 O O . PHE A 1 78 ? -8.024 -3.453 -10.183 1.00 98.19 78 PHE A O 1
ATOM 637 N N . ILE A 1 79 ? -6.697 -5.109 -10.947 1.00 98.12 79 ILE A N 1
ATOM 638 C CA . ILE A 1 79 ? -6.630 -4.629 -12.336 1.00 98.12 79 ILE A CA 1
ATOM 639 C C . ILE A 1 79 ? -8.025 -4.647 -12.978 1.00 98.12 79 ILE A C 1
ATOM 641 O O . ILE A 1 79 ? -8.454 -3.658 -13.575 1.00 98.12 79 ILE A O 1
ATOM 645 N N . ASP A 1 80 ? -8.746 -5.759 -12.842 1.00 98.25 80 ASP A N 1
ATOM 646 C CA . ASP A 1 80 ? -10.036 -5.985 -13.495 1.00 98.25 80 ASP A CA 1
ATOM 647 C C . ASP A 1 80 ? -11.163 -5.148 -12.868 1.00 98.25 80 ASP A C 1
ATOM 649 O O . ASP A 1 80 ? -12.111 -4.774 -13.560 1.00 98.25 80 ASP A O 1
ATOM 653 N N . ALA A 1 81 ? -11.040 -4.772 -11.590 1.00 97.94 81 ALA A N 1
ATOM 654 C CA . ALA A 1 81 ? -11.919 -3.800 -10.940 1.00 97.94 81 ALA A CA 1
ATOM 655 C C . ALA A 1 81 ? -11.696 -2.355 -11.432 1.00 97.94 81 ALA A C 1
ATOM 657 O O . ALA A 1 81 ? -12.490 -1.467 -11.111 1.00 97.94 81 ALA A O 1
ATOM 658 N N . GLY A 1 82 ? -10.648 -2.103 -12.223 1.00 97.94 82 GLY A N 1
ATOM 659 C CA . GLY A 1 82 ? -10.361 -0.798 -12.816 1.00 97.94 82 GLY A CA 1
ATOM 660 C C . GLY A 1 82 ? -9.581 0.149 -11.907 1.00 97.94 82 GLY A C 1
ATOM 661 O O . GLY A 1 82 ? -9.605 1.361 -12.140 1.00 97.94 82 GLY A O 1
ATOM 662 N N . PHE A 1 83 ? -8.901 -0.363 -10.877 1.00 98.44 83 PHE A N 1
ATOM 663 C CA . PHE A 1 83 ? -7.928 0.442 -10.149 1.00 98.44 83 PHE A CA 1
ATOM 664 C C . PHE A 1 83 ? -6.707 0.741 -11.027 1.00 98.44 83 PHE A C 1
ATOM 666 O O . PHE A 1 83 ? -6.271 -0.071 -11.840 1.00 98.44 83 PHE A O 1
ATOM 673 N N . GLU A 1 84 ? -6.134 1.930 -10.853 1.00 98.38 84 GLU A N 1
ATOM 674 C CA . GLU A 1 84 ? -4.891 2.333 -11.500 1.00 98.38 84 GLU A CA 1
ATOM 675 C C . GLU A 1 84 ? -3.841 2.621 -10.429 1.00 98.38 84 GLU A C 1
ATOM 677 O O . GLU A 1 84 ? -3.965 3.578 -9.660 1.00 98.38 84 GLU A O 1
ATOM 682 N N . ALA A 1 85 ? -2.772 1.832 -10.419 1.00 98.38 85 ALA A N 1
ATOM 683 C CA . ALA A 1 85 ? -1.600 2.068 -9.590 1.00 98.38 85 ALA A CA 1
ATOM 684 C C . ALA A 1 85 ? -0.363 2.315 -10.452 1.00 98.38 85 ALA A C 1
ATOM 686 O O . ALA A 1 85 ? -0.224 1.748 -11.535 1.00 98.38 85 ALA A O 1
ATOM 687 N N . THR A 1 86 ? 0.525 3.168 -9.956 1.00 98.25 86 THR A N 1
ATOM 688 C CA . THR A 1 86 ? 1.816 3.490 -10.567 1.00 98.25 86 THR A CA 1
ATOM 689 C C . THR A 1 86 ? 2.929 2.874 -9.732 1.00 98.25 86 THR A C 1
ATOM 691 O O . THR A 1 86 ? 2.902 3.014 -8.511 1.00 98.25 86 THR A O 1
ATOM 694 N N . ILE A 1 87 ? 3.920 2.236 -10.353 1.00 98.44 87 ILE A N 1
ATOM 695 C CA . ILE A 1 87 ? 5.109 1.743 -9.649 1.00 98.44 87 ILE A CA 1
ATOM 696 C C . ILE A 1 87 ? 5.964 2.945 -9.231 1.00 98.44 87 ILE A C 1
ATOM 698 O O . ILE A 1 87 ? 6.398 3.734 -10.076 1.00 98.44 87 ILE A O 1
ATOM 702 N N . VAL A 1 88 ? 6.182 3.101 -7.924 1.00 98.25 88 VAL A N 1
ATOM 703 C CA . VAL A 1 88 ? 6.880 4.262 -7.339 1.00 98.25 88 VAL A CA 1
ATOM 704 C C . VAL A 1 88 ? 8.139 3.898 -6.568 1.00 98.25 88 VAL A C 1
ATOM 706 O O . VAL A 1 88 ? 8.931 4.786 -6.268 1.00 98.25 88 VAL A O 1
ATOM 709 N N . SER A 1 89 ? 8.339 2.623 -6.250 1.00 98.12 89 SER A N 1
ATOM 710 C CA . SER A 1 89 ? 9.599 2.124 -5.709 1.00 98.12 89 SER A CA 1
ATOM 711 C C . SER A 1 89 ? 9.821 0.683 -6.141 1.00 98.12 89 SER A C 1
ATOM 713 O O . SER A 1 89 ? 8.845 -0.048 -6.309 1.00 98.12 89 SER A O 1
ATOM 715 N N . ALA A 1 90 ? 11.073 0.283 -6.342 1.00 98.19 90 ALA A N 1
ATOM 716 C CA . ALA A 1 90 ? 11.435 -1.103 -6.622 1.00 98.19 90 ALA A CA 1
ATOM 717 C C . ALA A 1 90 ? 12.898 -1.393 -6.272 1.00 98.19 90 ALA A C 1
ATOM 719 O O . ALA A 1 90 ? 13.763 -0.539 -6.480 1.00 98.19 90 ALA A O 1
ATOM 720 N N . LYS A 1 91 ? 13.196 -2.609 -5.803 1.00 98.12 91 LYS A N 1
ATOM 721 C CA . LYS A 1 91 ? 14.574 -3.075 -5.577 1.00 98.12 91 LYS A CA 1
ATOM 722 C C . LYS A 1 91 ? 15.362 -3.043 -6.885 1.00 98.12 91 LYS A C 1
ATOM 724 O O . LYS A 1 91 ? 14.981 -3.678 -7.868 1.00 98.12 91 LYS A O 1
ATOM 729 N N . SER A 1 92 ? 16.477 -2.321 -6.900 1.00 96.88 92 SER A N 1
ATOM 730 C CA . SER A 1 92 ? 17.271 -2.103 -8.118 1.00 96.88 92 SER A CA 1
ATOM 731 C C . SER A 1 92 ? 17.973 -3.358 -8.638 1.00 96.88 92 SER A C 1
ATOM 733 O O . SER A 1 92 ? 18.283 -3.436 -9.823 1.00 96.88 92 SER A O 1
ATOM 735 N N . GLU A 1 93 ? 18.169 -4.356 -7.776 1.00 96.69 93 GLU A N 1
ATOM 736 C CA . GLU A 1 93 ? 18.694 -5.671 -8.153 1.00 96.69 93 GLU A CA 1
ATOM 737 C C . GLU A 1 93 ? 17.662 -6.550 -8.882 1.00 96.69 93 GLU A C 1
ATOM 739 O O . GLU A 1 93 ? 18.049 -7.434 -9.644 1.00 96.69 93 GLU A O 1
ATOM 744 N N . LEU A 1 94 ? 16.362 -6.306 -8.663 1.00 97.38 94 LEU A N 1
ATOM 745 C CA . LEU A 1 94 ? 15.266 -7.072 -9.267 1.00 97.38 94 LEU A CA 1
ATOM 746 C C . LEU A 1 94 ? 14.656 -6.358 -10.479 1.00 97.38 94 LEU A C 1
ATOM 748 O O . LEU A 1 94 ? 14.130 -7.012 -11.378 1.00 97.38 94 LEU A O 1
ATOM 752 N N . PHE A 1 95 ? 14.717 -5.024 -10.513 1.00 97.44 95 PHE A N 1
ATOM 753 C CA . PHE A 1 95 ? 14.014 -4.212 -11.502 1.00 97.44 95 PHE A CA 1
ATOM 754 C C . PHE A 1 95 ? 14.916 -3.187 -12.191 1.00 97.44 95 PHE A C 1
ATOM 756 O O . PHE A 1 95 ? 15.684 -2.456 -11.565 1.00 97.44 95 PHE A O 1
ATOM 763 N N . ASP A 1 96 ? 14.716 -3.046 -13.502 1.00 95.19 96 ASP A N 1
ATOM 764 C CA . ASP A 1 96 ? 15.208 -1.905 -14.273 1.00 95.19 96 ASP A CA 1
ATOM 765 C C . ASP A 1 96 ? 14.464 -0.613 -13.890 1.00 95.19 96 ASP A C 1
ATOM 767 O O . ASP A 1 96 ? 13.240 -0.603 -13.743 1.00 95.19 96 ASP A O 1
ATOM 771 N N . ASN A 1 97 ? 15.170 0.523 -13.909 1.00 94.75 97 ASN A N 1
ATOM 772 C CA . ASN A 1 97 ? 14.588 1.859 -13.706 1.00 94.75 97 ASN A CA 1
ATOM 773 C C . ASN A 1 97 ? 13.413 2.183 -14.662 1.00 94.75 97 ASN A C 1
ATOM 775 O O . ASN A 1 97 ? 12.554 3.004 -14.356 1.00 94.75 97 ASN A O 1
ATOM 779 N N . LYS A 1 98 ? 13.329 1.518 -15.823 1.00 95.62 98 LYS A N 1
ATOM 780 C CA . LYS A 1 98 ? 12.243 1.716 -16.803 1.00 95.62 98 LYS A CA 1
ATOM 781 C C . LYS A 1 98 ? 10.839 1.483 -16.225 1.00 95.62 98 LYS A C 1
ATOM 783 O O . LYS A 1 98 ? 9.874 1.980 -16.802 1.00 95.62 98 LYS A O 1
ATOM 788 N N . TRP A 1 99 ? 10.736 0.718 -15.133 1.00 97.12 99 TRP A N 1
ATOM 789 C CA . TRP A 1 99 ? 9.477 0.427 -14.451 1.00 97.12 99 TRP A CA 1
ATOM 790 C C . TRP A 1 99 ? 8.968 1.586 -13.593 1.00 97.12 99 TRP A C 1
ATOM 792 O O . TRP A 1 99 ? 7.769 1.664 -13.340 1.00 97.12 99 TRP A O 1
ATOM 802 N N . MET A 1 100 ? 9.830 2.519 -13.179 1.00 97.75 100 MET A N 1
ATOM 803 C CA . MET A 1 100 ? 9.400 3.684 -12.404 1.00 97.75 100 MET A CA 1
ATOM 804 C C . MET A 1 100 ? 8.424 4.537 -13.215 1.00 97.75 100 MET A C 1
ATOM 806 O O . MET A 1 100 ? 8.718 4.954 -14.334 1.00 97.75 100 MET A O 1
ATOM 810 N N . GLY A 1 101 ? 7.250 4.806 -12.644 1.00 97.25 101 GLY A N 1
ATOM 811 C CA . GLY A 1 101 ? 6.189 5.552 -13.320 1.00 97.25 101 GLY A CA 1
ATOM 812 C C . GLY A 1 101 ? 5.306 4.720 -14.252 1.00 97.25 101 GLY A C 1
ATOM 813 O O . GLY A 1 101 ? 4.316 5.253 -14.756 1.00 97.25 101 GLY A O 1
ATOM 814 N N . GLN A 1 102 ? 5.613 3.436 -14.464 1.00 97.69 102 GLN A N 1
ATOM 815 C CA . GLN A 1 102 ? 4.741 2.531 -15.215 1.00 97.69 102 GLN A CA 1
ATOM 816 C C . GLN A 1 102 ? 3.531 2.115 -14.383 1.00 97.69 102 GLN A C 1
ATOM 818 O O . GLN A 1 102 ? 3.506 2.275 -13.160 1.00 97.69 102 GLN A O 1
ATOM 823 N N . LYS A 1 103 ? 2.510 1.583 -15.056 1.00 97.75 103 LYS A N 1
ATOM 824 C CA . LYS A 1 103 ? 1.307 1.085 -14.395 1.00 97.75 103 LYS A CA 1
ATOM 825 C C . LYS A 1 103 ? 1.517 -0.320 -13.840 1.00 97.75 103 LYS A C 1
ATOM 827 O O . LYS A 1 103 ? 2.233 -1.128 -14.419 1.00 97.75 103 LYS A O 1
ATOM 832 N N . LEU A 1 104 ? 0.816 -0.609 -12.750 1.00 98.38 104 LEU A N 1
ATOM 833 C CA . LEU A 1 104 ? 0.569 -1.968 -12.290 1.00 98.38 104 LEU A CA 1
ATOM 834 C C . LEU A 1 104 ? -0.510 -2.592 -13.182 1.00 98.38 104 LEU A C 1
ATOM 836 O O . LEU A 1 104 ? -1.702 -2.369 -12.972 1.00 98.38 104 LEU A O 1
ATOM 840 N N . ASP A 1 105 ? -0.094 -3.305 -14.224 1.00 98.19 105 ASP A N 1
ATOM 841 C CA . ASP A 1 105 ? -0.990 -3.924 -15.199 1.00 98.19 105 ASP A CA 1
ATOM 842 C C . ASP A 1 105 ? -0.583 -5.372 -15.530 1.00 98.19 105 ASP A C 1
ATOM 844 O O . ASP A 1 105 ? 0.283 -5.972 -14.890 1.00 98.19 105 ASP A O 1
ATOM 848 N N . ARG A 1 106 ? -1.245 -5.969 -16.528 1.00 98.19 106 ARG A N 1
ATOM 849 C CA . ARG A 1 106 ? -0.995 -7.358 -16.943 1.00 98.19 106 ARG A CA 1
ATOM 850 C C . ARG A 1 106 ? 0.395 -7.560 -17.560 1.00 98.19 106 ARG A C 1
ATOM 852 O O . ARG A 1 106 ? 0.901 -8.682 -17.523 1.00 98.19 106 ARG A O 1
ATOM 859 N N . GLU A 1 107 ? 1.008 -6.514 -18.117 1.00 98.00 107 GLU A N 1
ATOM 860 C CA . GLU A 1 107 ? 2.388 -6.572 -18.610 1.00 98.00 107 GLU A CA 1
ATOM 861 C C . GLU A 1 107 ? 3.354 -6.641 -17.426 1.00 98.00 107 GLU A C 1
ATOM 863 O O . GLU A 1 107 ? 4.209 -7.528 -17.390 1.00 98.00 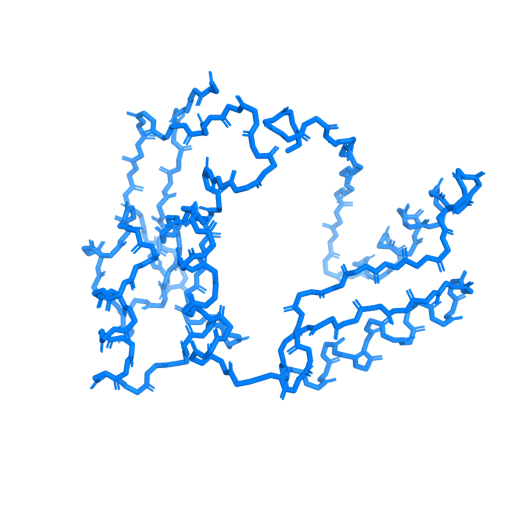107 GLU A O 1
ATOM 868 N N . PHE A 1 108 ? 3.153 -5.792 -16.413 1.00 98.19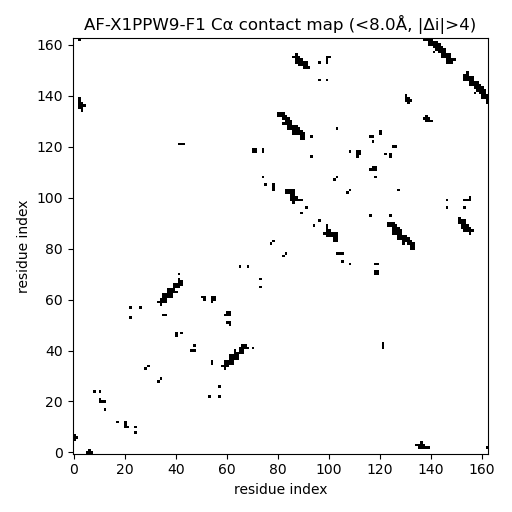 108 PHE A N 1
ATOM 869 C CA . PHE A 1 108 ? 3.941 -5.855 -15.182 1.00 98.19 108 PHE A CA 1
ATOM 870 C C . PHE A 1 108 ? 3.771 -7.197 -14.461 1.00 98.19 108 PHE A C 1
ATOM 872 O O . PHE A 1 108 ? 4.763 -7.820 -14.096 1.00 98.19 108 PHE A O 1
ATOM 879 N N . LEU A 1 109 ? 2.540 -7.706 -14.332 1.00 98.31 109 LEU A N 1
ATOM 880 C CA . LEU A 1 109 ? 2.287 -9.038 -13.768 1.00 98.31 109 LEU A CA 1
ATOM 881 C C . LEU A 1 109 ? 3.062 -10.130 -14.520 1.00 98.31 109 LEU A C 1
ATOM 883 O O . LEU A 1 109 ? 3.697 -10.976 -13.896 1.00 98.31 109 LEU A O 1
ATOM 887 N N . SER A 1 110 ? 3.043 -10.107 -15.855 1.00 98.25 110 SER A N 1
ATOM 888 C CA . SER A 1 110 ? 3.796 -11.081 -16.657 1.00 98.25 110 SER A CA 1
ATOM 889 C C . SER A 1 110 ? 5.297 -10.988 -16.370 1.00 98.25 110 SER A C 1
ATOM 891 O O . SER A 1 110 ? 5.943 -12.009 -16.152 1.00 98.25 110 SER A O 1
ATOM 893 N N . HIS A 1 111 ? 5.832 -9.768 -16.258 1.00 98.00 111 HIS A N 1
ATOM 894 C CA . HIS A 1 111 ? 7.224 -9.546 -15.875 1.00 98.00 111 HIS A CA 1
ATOM 895 C C . HIS A 1 111 ? 7.565 -10.125 -14.494 1.00 98.00 111 HIS A C 1
ATOM 897 O O . HIS A 1 111 ? 8.600 -10.781 -14.364 1.00 98.00 111 HIS A O 1
ATOM 903 N N . LEU A 1 112 ? 6.710 -9.928 -13.483 1.00 98.19 112 LEU A N 1
ATOM 904 C CA . LEU A 1 112 ? 6.922 -10.492 -12.144 1.00 98.19 112 LEU A CA 1
ATOM 905 C C . LEU A 1 112 ? 6.997 -12.024 -12.196 1.00 98.19 112 LEU A C 1
ATOM 907 O O . LEU A 1 112 ? 7.927 -12.616 -11.648 1.00 98.19 112 LEU A O 1
ATOM 911 N N . LYS A 1 113 ? 6.070 -12.665 -12.922 1.00 98.00 113 LYS A N 1
ATOM 912 C CA . LYS A 1 113 ? 6.031 -14.128 -13.082 1.00 98.00 113 LYS A CA 1
ATOM 913 C C . LYS A 1 113 ? 7.272 -14.661 -13.791 1.00 98.00 113 LYS A C 1
ATOM 915 O O . LYS A 1 113 ? 7.885 -15.609 -13.306 1.00 98.00 113 LYS A O 1
ATOM 920 N N . ASP A 1 114 ? 7.666 -14.033 -14.897 1.00 98.19 114 ASP A N 1
ATOM 921 C CA . ASP A 1 114 ? 8.821 -14.452 -15.698 1.00 98.19 114 ASP A CA 1
ATOM 922 C C . ASP A 1 114 ? 10.143 -14.368 -14.918 1.00 98.19 114 ASP A C 1
ATOM 924 O O . ASP A 1 114 ? 11.085 -15.103 -15.215 1.00 98.19 114 ASP A O 1
ATOM 928 N N . ASN A 1 115 ? 10.209 -13.495 -13.908 1.00 97.56 115 ASN A N 1
ATOM 929 C CA . ASN A 1 115 ? 11.398 -13.279 -13.082 1.00 97.56 115 ASN A CA 1
ATOM 930 C C . ASN A 1 115 ? 11.278 -13.888 -11.675 1.00 97.56 115 ASN A C 1
ATOM 932 O O . ASN A 1 115 ? 12.177 -13.696 -10.860 1.00 97.56 115 ASN A O 1
ATOM 936 N N . ASN A 1 116 ? 10.208 -14.644 -11.394 1.00 97.12 116 ASN A N 1
ATOM 937 C CA . ASN A 1 116 ? 9.937 -15.246 -10.084 1.00 97.12 116 ASN A CA 1
ATOM 938 C C . ASN A 1 116 ? 10.012 -14.219 -8.934 1.00 97.12 116 ASN A C 1
ATOM 940 O O . ASN A 1 116 ? 10.592 -14.484 -7.878 1.00 97.12 116 ASN A O 1
ATOM 944 N N . ILE A 1 117 ? 9.453 -13.032 -9.175 1.00 97.94 117 ILE A N 1
ATOM 945 C CA . ILE A 1 117 ? 9.312 -11.960 -8.191 1.00 97.94 117 ILE A CA 1
ATOM 946 C C . ILE A 1 117 ? 7.943 -12.100 -7.522 1.00 97.94 117 ILE A C 1
ATOM 948 O O . ILE A 1 117 ? 6.970 -12.504 -8.162 1.00 97.94 117 ILE A O 1
ATOM 952 N N . ASP A 1 118 ? 7.872 -11.765 -6.236 1.00 97.50 118 ASP A N 1
ATOM 953 C CA . ASP A 1 118 ? 6.624 -11.701 -5.485 1.00 97.50 118 ASP A CA 1
ATOM 954 C C . ASP A 1 118 ? 5.579 -10.837 -6.210 1.00 97.50 118 ASP A C 1
ATOM 956 O O . ASP A 1 118 ? 5.839 -9.690 -6.582 1.00 97.50 118 ASP A O 1
ATOM 960 N N . LEU A 1 119 ? 4.397 -11.409 -6.454 1.00 98.00 119 LEU A N 1
ATOM 961 C CA . LEU A 1 119 ? 3.394 -10.784 -7.314 1.00 98.00 119 LEU A CA 1
ATOM 962 C C . LEU A 1 119 ? 2.738 -9.565 -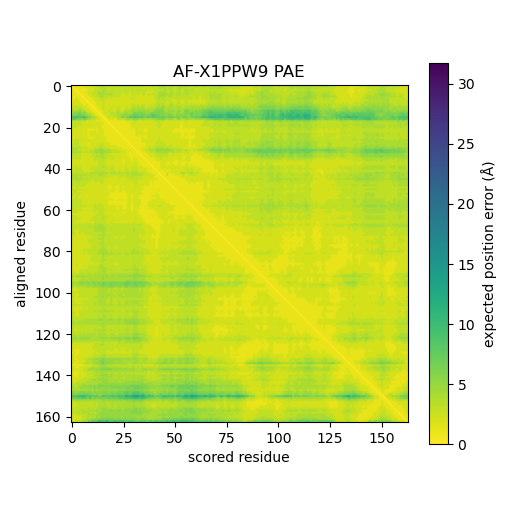6.668 1.00 98.00 119 LEU A C 1
ATOM 964 O O . LEU A 1 119 ? 2.300 -8.671 -7.389 1.00 98.00 119 LEU A O 1
ATOM 968 N N . CYS A 1 120 ? 2.688 -9.512 -5.338 1.00 97.56 120 CYS A N 1
ATOM 969 C CA . CYS A 1 120 ? 2.079 -8.418 -4.584 1.00 97.56 120 CYS A CA 1
ATOM 970 C C . CYS A 1 120 ? 3.116 -7.531 -3.880 1.00 97.56 120 CYS A C 1
ATOM 972 O O . CYS A 1 120 ? 2.749 -6.488 -3.349 1.00 97.56 120 CYS A O 1
ATOM 974 N N . GLY A 1 121 ? 4.400 -7.896 -3.938 1.00 96.88 121 GLY A N 1
ATOM 975 C CA . GLY A 1 121 ? 5.497 -7.121 -3.364 1.00 96.88 121 GLY A CA 1
ATOM 976 C C . GLY A 1 121 ? 5.548 -7.182 -1.837 1.00 96.88 121 GLY A C 1
ATOM 977 O O . GLY A 1 121 ? 6.066 -6.251 -1.218 1.00 96.88 121 GLY A O 1
ATOM 978 N N . GLU A 1 122 ? 5.012 -8.244 -1.222 1.00 94.75 122 GLU A N 1
ATOM 979 C CA . GLU A 1 122 ? 4.888 -8.355 0.241 1.00 94.75 122 GLU A CA 1
ATOM 980 C C . GLU A 1 122 ? 6.264 -8.335 0.945 1.00 94.75 122 GLU A C 1
ATOM 982 O O . GLU A 1 122 ? 6.363 -7.894 2.086 1.00 94.75 122 GLU A O 1
ATOM 987 N N . ASN A 1 123 ? 7.367 -8.707 0.279 1.00 92.12 123 ASN A N 1
ATOM 988 C CA . ASN A 1 123 ? 8.720 -8.628 0.863 1.00 92.12 123 ASN A CA 1
ATOM 989 C C . ASN A 1 123 ? 9.476 -7.348 0.455 1.00 92.12 123 ASN A C 1
ATOM 991 O O . ASN A 1 123 ? 10.718 -7.292 0.493 1.00 92.12 123 ASN A O 1
ATOM 995 N N . GLY A 1 124 ? 8.739 -6.312 0.043 1.00 94.12 124 GLY A N 1
ATOM 996 C CA . GLY A 1 124 ? 9.272 -5.001 -0.319 1.00 94.12 124 GLY A CA 1
ATOM 997 C C . GLY A 1 124 ? 10.002 -4.980 -1.660 1.00 94.12 124 GLY A C 1
ATOM 998 O O . GLY A 1 124 ? 10.892 -4.160 -1.864 1.00 94.12 124 GLY A O 1
ATOM 999 N N . GLU A 1 125 ? 9.702 -5.905 -2.571 1.00 97.44 125 GLU A N 1
ATOM 1000 C CA . GLU A 1 125 ? 10.290 -5.941 -3.912 1.00 97.44 125 GLU A CA 1
ATOM 1001 C C . GLU A 1 125 ? 9.941 -4.689 -4.716 1.00 97.44 125 GLU A C 1
ATOM 1003 O O . GLU A 1 125 ? 10.796 -4.152 -5.426 1.00 97.44 125 GLU A O 1
ATOM 1008 N N . TYR A 1 126 ? 8.704 -4.212 -4.579 1.00 98.25 126 TYR A N 1
ATOM 1009 C CA . TYR A 1 126 ? 8.229 -2.980 -5.184 1.00 98.25 126 TYR A CA 1
ATOM 1010 C C . TYR A 1 126 ? 7.088 -2.363 -4.371 1.00 98.25 126 TYR A C 1
ATOM 1012 O O . TYR A 1 126 ? 6.405 -3.038 -3.607 1.00 98.25 126 TYR A O 1
ATOM 1020 N N . HIS A 1 127 ? 6.860 -1.067 -4.567 1.00 98.00 127 HIS A N 1
ATOM 1021 C CA . HIS A 1 127 ? 5.715 -0.356 -4.011 1.00 98.00 127 HIS A CA 1
ATOM 1022 C C . HIS A 1 127 ? 5.004 0.443 -5.088 1.00 98.00 127 HIS A C 1
ATOM 1024 O O . HIS A 1 127 ? 5.610 0.942 -6.045 1.00 98.00 127 HIS A O 1
ATOM 1030 N N . THR A 1 128 ? 3.699 0.600 -4.897 1.00 98.38 128 THR A N 1
ATOM 1031 C CA . THR A 1 128 ? 2.840 1.313 -5.831 1.00 98.38 128 THR A CA 1
ATOM 1032 C C . THR A 1 128 ? 2.104 2.464 -5.167 1.00 98.38 128 THR A C 1
ATOM 1034 O O . THR A 1 128 ? 1.944 2.520 -3.950 1.00 98.38 128 THR A O 1
ATOM 1037 N N . PHE A 1 129 ? 1.664 3.408 -5.990 1.00 98.31 129 PHE A N 1
ATOM 1038 C CA . PHE A 1 129 ? 0.788 4.495 -5.591 1.00 98.31 129 PHE A CA 1
ATOM 1039 C C . PHE A 1 129 ? -0.502 4.424 -6.405 1.00 98.31 129 PHE A C 1
ATOM 1041 O O . PHE A 1 129 ? -0.474 4.558 -7.631 1.00 98.31 129 PHE A O 1
ATOM 1048 N N . VAL A 1 130 ? -1.634 4.202 -5.733 1.00 98.12 130 VAL A N 1
ATOM 1049 C CA . VAL A 1 130 ? -2.955 4.165 -6.374 1.00 98.12 130 VAL A CA 1
ATOM 1050 C C . VAL A 1 130 ? -3.361 5.587 -6.760 1.00 98.12 130 VAL A C 1
ATOM 1052 O O . VAL A 1 130 ? -3.555 6.451 -5.907 1.00 98.12 130 VAL A O 1
ATOM 1055 N N . THR A 1 131 ? -3.483 5.834 -8.062 1.00 97.75 131 THR A N 1
ATOM 1056 C CA . THR A 1 131 ? -3.767 7.160 -8.634 1.00 97.75 131 THR A CA 1
ATOM 1057 C C . THR A 1 131 ? -5.221 7.328 -9.062 1.00 97.75 131 THR A C 1
ATOM 1059 O O . THR A 1 131 ? -5.687 8.459 -9.229 1.00 97.75 131 THR A O 1
ATOM 1062 N N . ASN A 1 132 ? -5.938 6.222 -9.265 1.00 98.44 132 ASN A N 1
ATOM 1063 C CA . ASN A 1 132 ? -7.339 6.212 -9.664 1.00 98.44 132 ASN A CA 1
ATOM 1064 C C . ASN A 1 132 ? -7.985 4.851 -9.369 1.00 98.44 132 ASN A C 1
ATOM 1066 O O . ASN A 1 132 ? -7.288 3.862 -9.145 1.00 98.44 132 ASN A O 1
ATOM 1070 N N . GLY A 1 133 ? -9.309 4.783 -9.448 1.00 97.50 133 GLY A N 1
ATOM 1071 C CA . GLY A 1 133 ? -10.049 3.527 -9.395 1.00 97.50 133 GLY A CA 1
ATOM 1072 C C . GLY A 1 133 ? -11.487 3.711 -8.931 1.00 97.50 133 GLY A C 1
ATOM 1073 O O . GLY A 1 133 ? -11.957 4.846 -8.797 1.00 97.50 133 GLY A O 1
ATOM 1074 N N . PRO A 1 134 ? -12.197 2.609 -8.648 1.00 97.00 134 PRO A N 1
ATOM 1075 C CA . PRO A 1 134 ? -13.458 2.662 -7.925 1.00 97.00 134 PRO A CA 1
ATOM 1076 C C . PRO A 1 134 ? -13.356 3.554 -6.678 1.00 97.00 134 PRO A C 1
ATOM 1078 O O . PRO A 1 134 ? -12.347 3.545 -5.977 1.00 97.00 134 PRO A O 1
ATOM 1081 N N . MET A 1 135 ? -14.418 4.318 -6.402 1.00 95.19 135 MET A N 1
ATOM 1082 C CA . MET A 1 135 ? -14.526 5.320 -5.322 1.00 95.19 135 MET A CA 1
ATOM 1083 C C . MET A 1 135 ? -13.767 6.643 -5.535 1.00 95.19 135 MET A C 1
ATOM 1085 O O . MET A 1 135 ? -14.085 7.617 -4.852 1.00 95.19 135 MET A O 1
ATOM 1089 N N . PHE A 1 136 ? -12.830 6.739 -6.487 1.00 97.81 136 PHE A N 1
ATOM 1090 C CA . PHE A 1 136 ? -12.190 8.020 -6.810 1.00 97.81 136 PHE A CA 1
ATOM 1091 C C . PHE A 1 136 ? -13.170 8.944 -7.550 1.00 97.81 136 PHE A C 1
ATOM 1093 O O . PHE A 1 136 ? -13.677 8.622 -8.621 1.00 97.81 136 PHE A O 1
ATOM 1100 N N . GLN A 1 137 ? -13.402 10.130 -6.987 1.00 97.12 137 GLN A N 1
ATOM 1101 C CA . GLN A 1 137 ? -14.137 11.241 -7.602 1.00 97.12 137 GLN A CA 1
ATOM 1102 C C . GLN A 1 137 ? -13.269 12.017 -8.599 1.00 97.12 137 GLN A C 1
ATOM 1104 O O . GLN A 1 137 ? -13.775 12.666 -9.515 1.00 97.12 137 GLN A O 1
ATOM 1109 N N . LYS A 1 138 ? -11.947 11.972 -8.405 1.00 95.94 138 LYS A N 1
ATOM 1110 C CA . LYS A 1 138 ? -10.944 12.636 -9.238 1.00 95.94 138 LYS A CA 1
ATOM 1111 C C . LYS A 1 138 ? -9.699 11.769 -9.355 1.00 95.94 138 LYS A C 1
ATOM 1113 O O . LYS A 1 138 ? -9.289 11.145 -8.383 1.00 95.94 138 LYS A O 1
ATOM 1118 N N . LYS A 1 139 ? -9.072 11.772 -10.529 1.00 97.12 139 LYS A N 1
ATOM 1119 C CA . LYS A 1 139 ? -7.817 11.056 -10.771 1.00 97.12 139 LYS A CA 1
ATOM 1120 C C . LYS A 1 139 ? -6.629 11.905 -10.339 1.00 97.12 139 LYS A C 1
ATOM 1122 O O . LYS A 1 139 ? -6.458 13.011 -10.842 1.00 97.12 139 LYS A O 1
ATOM 1127 N N . ILE A 1 140 ? -5.739 11.330 -9.539 1.00 98.00 140 ILE A N 1
ATOM 1128 C CA . ILE A 1 140 ? -4.451 11.944 -9.220 1.00 98.00 140 ILE A CA 1
ATOM 1129 C C . ILE A 1 140 ? -3.541 11.815 -10.445 1.00 98.00 140 ILE A C 1
ATOM 1131 O O . ILE A 1 140 ? -3.228 10.713 -10.893 1.00 98.00 140 ILE A O 1
ATOM 1135 N N . LYS A 1 141 ? -3.114 12.940 -11.019 1.00 97.19 141 LYS A N 1
ATOM 1136 C CA . LYS A 1 141 ? -2.179 12.965 -12.151 1.00 97.19 141 LYS A CA 1
ATOM 1137 C C . LYS A 1 141 ? -0.823 13.448 -11.673 1.00 97.19 141 LYS A C 1
ATOM 1139 O O . LYS A 1 141 ? -0.696 14.600 -11.274 1.00 97.19 141 LYS A O 1
ATOM 1144 N N . ILE A 1 142 ? 0.185 12.588 -11.762 1.00 96.88 142 ILE A N 1
ATOM 1145 C CA . ILE A 1 142 ? 1.587 12.982 -11.600 1.00 96.88 142 ILE A CA 1
ATOM 1146 C C . ILE A 1 142 ? 1.976 13.766 -12.857 1.00 96.88 142 ILE A C 1
ATOM 1148 O O . ILE A 1 142 ? 2.002 13.206 -13.953 1.00 96.88 142 ILE A O 1
ATOM 1152 N N . THR A 1 143 ? 2.204 15.071 -12.721 1.00 97.25 143 THR A N 1
ATOM 1153 C CA . THR A 1 143 ? 2.520 15.962 -13.852 1.00 97.25 143 THR A CA 1
ATOM 1154 C C . THR A 1 143 ? 4.017 16.131 -14.045 1.00 97.25 143 THR A C 1
ATOM 1156 O O . THR A 1 143 ? 4.462 16.450 -15.147 1.00 97.25 143 THR A O 1
ATOM 1159 N N . LYS A 1 144 ? 4.799 15.896 -12.988 1.00 97.62 144 LYS A N 1
ATOM 1160 C CA . LYS A 1 144 ? 6.255 15.929 -13.031 1.00 97.62 144 LYS A CA 1
ATOM 1161 C C . LYS A 1 144 ? 6.834 14.978 -11.997 1.00 97.62 144 LYS A C 1
ATOM 1163 O O . LYS A 1 144 ? 6.492 15.044 -10.816 1.00 97.62 144 LYS A O 1
ATOM 1168 N N . SER A 1 145 ? 7.753 14.140 -12.445 1.00 97.38 145 SER A N 1
ATOM 1169 C CA . SER A 1 145 ? 8.477 13.205 -11.596 1.00 97.38 145 SER A CA 1
ATOM 1170 C C . SER A 1 145 ? 9.850 12.898 -12.173 1.00 97.38 145 SER A C 1
ATOM 1172 O O . SER A 1 145 ? 10.127 13.174 -13.344 1.00 97.38 145 SER A O 1
ATOM 1174 N N . GLN A 1 146 ? 10.716 12.340 -11.336 1.00 96.25 146 GLN A N 1
ATOM 1175 C CA . GLN A 1 146 ? 12.045 11.904 -11.725 1.00 96.25 146 GLN A CA 1
ATOM 1176 C C . GLN A 1 146 ? 12.384 10.582 -11.035 1.00 96.25 146 GLN A C 1
ATOM 1178 O O . GLN A 1 146 ? 12.248 10.485 -9.818 1.00 96.25 146 GLN A O 1
ATOM 1183 N N . PRO A 1 147 ? 12.886 9.577 -11.767 1.00 95.38 147 PRO A N 1
ATOM 1184 C CA . PRO A 1 147 ? 13.453 8.411 -11.122 1.00 95.38 147 PRO A CA 1
ATOM 1185 C C . PRO A 1 147 ? 14.782 8.747 -10.438 1.00 95.38 147 PRO A C 1
ATOM 1187 O O . PRO A 1 147 ? 15.676 9.339 -11.052 1.00 95.38 147 PRO A O 1
ATOM 1190 N N . ILE A 1 148 ? 14.913 8.350 -9.178 1.00 96.81 148 ILE A N 1
ATOM 1191 C CA . ILE A 1 148 ? 16.122 8.487 -8.362 1.00 96.81 148 ILE A CA 1
ATOM 1192 C C . ILE A 1 148 ? 16.492 7.131 -7.754 1.00 96.81 148 ILE A C 1
ATOM 1194 O O . ILE A 1 148 ? 15.668 6.220 -7.705 1.00 96.81 148 ILE A O 1
ATOM 1198 N N . THR A 1 149 ? 17.724 7.000 -7.271 1.00 96.25 149 THR A N 1
ATOM 1199 C CA . THR A 1 149 ? 18.185 5.803 -6.554 1.00 96.25 149 THR A CA 1
ATOM 1200 C C . THR A 1 149 ? 18.536 6.169 -5.123 1.00 96.25 149 THR A C 1
ATOM 1202 O O . THR A 1 149 ? 19.239 7.157 -4.898 1.00 96.25 149 THR A O 1
ATOM 1205 N N . ARG A 1 150 ? 18.083 5.369 -4.157 1.00 94.75 150 ARG A N 1
ATOM 1206 C CA . ARG A 1 150 ? 18.472 5.480 -2.746 1.00 94.75 150 ARG A CA 1
ATOM 1207 C C . ARG A 1 150 ? 18.439 4.093 -2.110 1.00 94.75 150 ARG A C 1
ATOM 1209 O O . ARG A 1 150 ? 17.490 3.362 -2.353 1.00 94.75 150 ARG A O 1
ATOM 1216 N N . ASP A 1 151 ? 19.450 3.748 -1.315 1.00 91.62 151 ASP A N 1
ATOM 1217 C CA . ASP A 1 151 ? 19.502 2.501 -0.533 1.00 91.62 151 ASP A CA 1
ATOM 1218 C C . ASP A 1 151 ? 19.108 1.250 -1.348 1.00 91.62 151 ASP A C 1
ATOM 1220 O O . ASP A 1 151 ? 18.181 0.529 -0.994 1.00 91.62 151 ASP A O 1
ATOM 1224 N N . ASP A 1 152 ? 19.756 1.048 -2.500 1.00 94.31 152 ASP A N 1
ATOM 1225 C CA . ASP A 1 152 ? 19.516 -0.069 -3.434 1.00 94.31 152 ASP A CA 1
ATOM 1226 C C . ASP A 1 152 ? 18.093 -0.160 -4.022 1.00 94.31 152 ASP A C 1
ATOM 1228 O O . ASP A 1 152 ? 17.732 -1.164 -4.641 1.00 94.31 152 ASP A O 1
ATOM 1232 N N . HIS A 1 153 ? 17.300 0.908 -3.921 1.00 96.69 153 HIS A N 1
ATOM 1233 C CA . HIS A 1 153 ? 15.973 1.017 -4.524 1.00 96.69 153 HIS A CA 1
ATOM 1234 C C . HIS A 1 153 ? 15.923 2.133 -5.567 1.00 96.69 153 HIS A C 1
ATOM 1236 O O . HIS A 1 153 ? 16.495 3.215 -5.398 1.00 96.69 153 HIS A O 1
ATOM 1242 N N . TRP A 1 154 ? 15.185 1.877 -6.643 1.00 97.81 154 TRP A N 1
ATOM 1243 C CA . TRP A 1 154 ? 14.633 2.920 -7.495 1.00 97.81 154 TRP A CA 1
ATOM 1244 C C . TRP A 1 154 ? 13.443 3.559 -6.792 1.00 97.81 154 TRP A C 1
ATOM 1246 O O . TRP A 1 154 ? 12.633 2.850 -6.206 1.00 97.81 154 TRP A O 1
ATOM 1256 N N . PHE A 1 155 ? 13.312 4.877 -6.900 1.00 98.06 155 PHE A N 1
ATOM 1257 C CA . PHE A 1 155 ? 12.135 5.625 -6.476 1.00 98.06 155 PHE A CA 1
ATOM 1258 C C . PHE A 1 155 ? 11.675 6.549 -7.595 1.00 98.06 155 PHE A C 1
ATOM 1260 O O . PHE A 1 155 ? 12.498 7.174 -8.262 1.00 98.06 155 PHE A O 1
ATOM 1267 N N . LEU A 1 156 ? 10.365 6.700 -7.755 1.00 97.69 156 LEU A N 1
ATOM 1268 C CA . LEU A 1 156 ? 9.769 7.754 -8.562 1.00 97.69 156 LEU A CA 1
ATOM 1269 C C . LEU A 1 156 ? 9.517 8.982 -7.680 1.00 97.69 156 LEU A C 1
ATOM 1271 O O . LEU A 1 156 ? 8.478 9.087 -7.026 1.00 97.69 156 LEU A O 1
ATOM 1275 N N . ASP A 1 157 ? 10.457 9.923 -7.676 1.00 96.88 157 ASP A N 1
ATOM 1276 C CA . ASP A 1 157 ? 10.307 11.176 -6.942 1.00 96.88 157 ASP A CA 1
ATOM 1277 C C . ASP A 1 157 ? 9.223 12.038 -7.600 1.00 96.88 157 ASP A C 1
ATOM 1279 O O . ASP A 1 157 ? 9.341 12.429 -8.765 1.00 96.88 157 ASP A O 1
ATOM 1283 N N . THR A 1 158 ? 8.128 12.283 -6.881 1.00 96.31 158 THR A N 1
ATOM 1284 C CA . THR A 1 158 ? 6.975 13.039 -7.385 1.00 96.31 158 THR A CA 1
ATOM 1285 C C . THR A 1 158 ? 7.136 14.506 -7.020 1.00 96.31 158 THR A C 1
ATOM 1287 O O . THR A 1 158 ? 7.021 14.884 -5.858 1.00 96.31 158 THR A O 1
ATOM 1290 N N . LEU A 1 159 ? 7.371 15.339 -8.033 1.00 97.06 159 LEU A N 1
ATOM 1291 C CA . LEU A 1 159 ? 7.667 16.761 -7.860 1.00 97.06 159 LEU A CA 1
ATOM 1292 C C . LEU A 1 159 ? 6.406 17.623 -7.965 1.00 97.06 159 LEU A C 1
ATOM 1294 O O . LEU A 1 159 ? 6.266 18.610 -7.247 1.00 97.06 159 LEU A O 1
ATOM 1298 N N . GLU A 1 160 ? 5.497 17.268 -8.877 1.00 97.75 160 GLU A N 1
ATOM 1299 C CA . GLU A 1 160 ? 4.246 17.995 -9.107 1.00 97.75 160 GLU A CA 1
ATO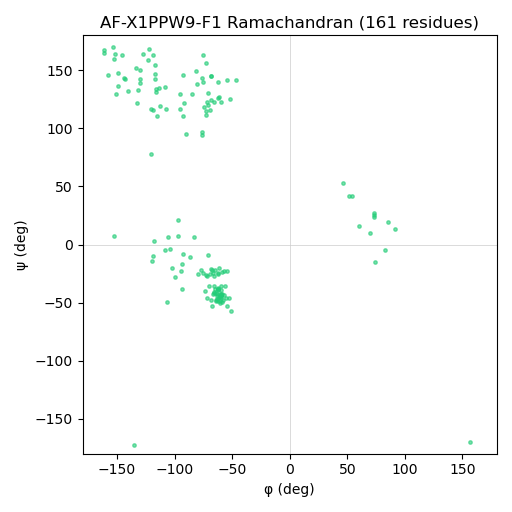M 1300 C C . GLU A 1 160 ? 3.111 17.012 -9.433 1.00 97.75 160 GLU A C 1
ATOM 1302 O O . GLU A 1 160 ? 3.308 16.013 -10.137 1.00 97.75 160 GLU A O 1
ATOM 1307 N N . TYR A 1 161 ? 1.910 17.311 -8.936 1.00 97.06 161 TYR A N 1
ATOM 1308 C CA . TYR A 1 161 ? 0.695 16.553 -9.2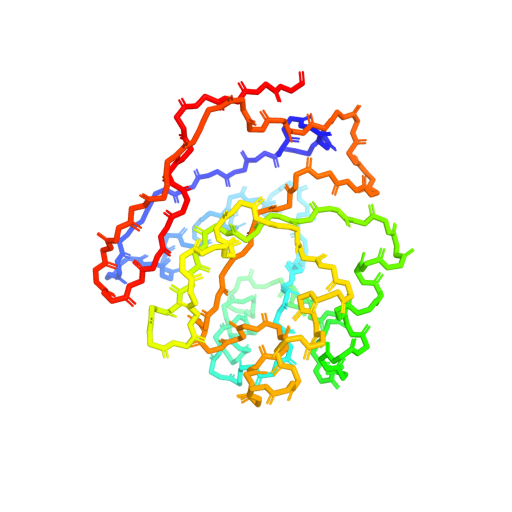20 1.00 97.06 161 TYR A CA 1
ATOM 1309 C C . TYR A 1 161 ? -0.539 17.463 -9.282 1.00 97.06 161 TYR A C 1
ATOM 1311 O O . TYR A 1 161 ? -0.528 18.592 -8.790 1.00 97.06 161 TYR A O 1
ATOM 1319 N N . SER A 1 162 ? -1.623 16.952 -9.867 1.00 96.81 162 SER A N 1
ATOM 1320 C CA . SER A 1 162 ? -2.945 17.588 -9.875 1.00 96.81 162 SER A CA 1
ATOM 1321 C C . SER A 1 162 ? -4.048 16.588 -9.528 1.00 96.81 162 SER A C 1
ATOM 1323 O O . SER A 1 162 ? -3.916 15.407 -9.859 1.00 96.81 162 SER A O 1
ATOM 1325 N N . LEU A 1 163 ? -5.144 17.075 -8.943 1.00 92.88 163 LEU A N 1
ATOM 1326 C CA . LEU A 1 163 ? -6.397 16.339 -8.725 1.00 92.88 163 LEU A CA 1
ATOM 1327 C C . LEU A 1 163 ? -7.441 16.695 -9.789 1.00 92.88 163 LEU A C 1
ATOM 1329 O O . LEU A 1 163 ? -7.589 17.900 -10.089 1.00 92.88 163 LEU A O 1
#

Foldseek 3Di:
DVQLPDDDDDWDDDPVCVLVSVLVSVLVCVVVPAAEDEDADAEDVVVVVVQCVSCVVSNHYYHYPNYPPDLLVVLVCCVVQPWWKAWFKAQLVQDDLVRHRPTSYPVVQVSCVVSVHRNNCNVVRTDIDTQDGPSGPDGKAQPDWDWDDDPRMIGTGRDDIDD

InterPro domains:
  IPR002761 Diphthamide synthase domain [TIGR00290] (1-157)
  IPR002761 Diphthamide synthase domain [cd01994] (1-140)
  IPR014729 Rossmann-like alpha/beta/alpha sandwich fold [G3DSA:3.40.50.620] (1-68)
  IPR030662 Diphthine--ammonia ligase/Uncharacterised protein MJ0570 [PTHR12196] (34-152)
  IPR060003 Diphthamide synthase, N-terminal domain [PF01902] (1-61)
  IPR060338 Diphthamide synthase, C-terminal domain [PF28410] (70-146)

Nearest PDB structures (foldseek):
  2d13-assembly2_D  TM=9.151E-01  e=4.244E-14  Pyrococcus horikoshii
  2d13-assembly1_A  TM=9.367E-01  e=1.389E-13  Pyrococcus horikoshii
  2d13-assembly1_C  TM=9.151E-01  e=6.610E-13  Pyrococcus horikoshii
  2d13-assembly2_B  TM=9.147E-01  e=2.956E-12  Pyrococcus horikoshii
  3rjz-assembly1_A-2  TM=9.070E-01  e=5.872E-12  Pyrococcus furiosus DSM 3638

Mean predicted aligned error: 2.93 Å

pLDDT: mean 96.93, std 1.61, range [89.25, 98.62]

Secondary structure (DSSP, 8-state):
-GGGT---------TTTHHHHHHHHHHHHGGGT--EEE---SS-HHHHHHHHHHHHHHT-EEE-TTTT--H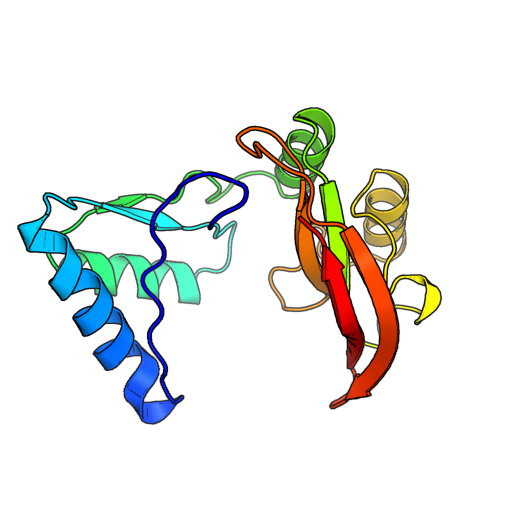HHHHHHHHHTT-EEEEEEEETTT--GGGTT-B-SHHHHHHHHHTT--SS-TTSSEEEEEEE-TT-SS--EEEEEEEEEETTEEEEEEEEEE-

Radius of gyration: 17.33 Å; Cα contacts (8 Å, |Δi|>4): 241; chains: 1; bounding box: 37×34×42 Å